Protein AF-A0A1C6BDN5-F1 (afdb_monomer_lite)

Secondary structure (DSSP, 8-state):
-------PPPHHHHHHHHHHHHHHHHHHHHHHHHHHHHHHHHHHHHHHHHHHHHHHHHHHHHHHTT--PPPEEEEEEGGGS-TT----SSSS-HHHHHHHHTT--TT--EEEEEE-TTS-EEEEEEESSTT-S-EEEESSP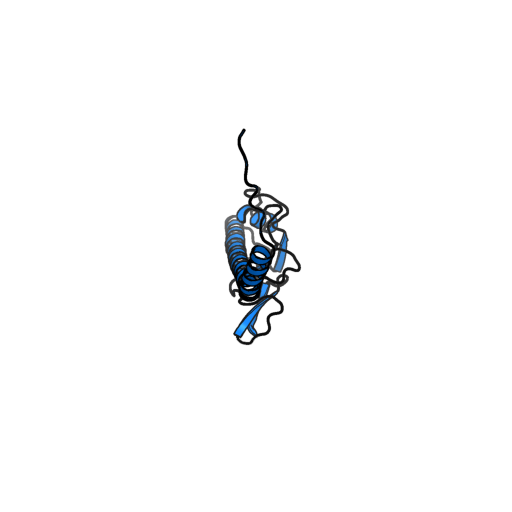PSS-TT---TT-EEEETTTTEEEE-

Structure (mmCIF, N/CA/C/O backbone):
data_AF-A0A1C6BDN5-F1
#
_entry.id   AF-A0A1C6BDN5-F1
#
loop_
_atom_site.group_PDB
_atom_site.id
_atom_site.type_symbol
_atom_site.label_atom_id
_atom_site.label_alt_id
_atom_site.label_comp_id
_atom_site.label_asym_id
_atom_site.label_entity_id
_atom_site.label_seq_id
_atom_site.pdbx_PDB_ins_code
_atom_site.Cartn_x
_atom_site.Cartn_y
_atom_site.Cartn_z
_atom_site.occupancy
_atom_site.B_iso_or_equiv
_atom_site.auth_seq_id
_atom_site.auth_comp_id
_atom_site.auth_asym_id
_atom_site.auth_atom_id
_atom_site.pdbx_PDB_model_num
ATOM 1 N N . MET A 1 1 ? -9.928 36.063 57.829 1.00 50.69 1 MET A N 1
ATOM 2 C CA . MET A 1 1 ? -9.757 34.593 57.762 1.00 50.69 1 MET A CA 1
ATOM 3 C C . MET A 1 1 ? -10.636 34.069 56.629 1.00 50.69 1 MET A C 1
ATOM 5 O O . MET A 1 1 ? -11.847 34.207 56.717 1.00 50.69 1 MET A O 1
ATOM 9 N N . ARG A 1 2 ? -10.062 33.601 55.511 1.00 59.25 2 ARG A N 1
ATOM 10 C CA . ARG A 1 2 ? -10.841 33.083 54.368 1.00 59.25 2 ARG A CA 1
ATOM 11 C C . ARG A 1 2 ? -11.237 31.635 54.664 1.00 59.25 2 ARG A C 1
ATOM 13 O O . ARG A 1 2 ? -10.378 30.764 54.681 1.00 59.25 2 ARG A O 1
ATOM 20 N N . ASN A 1 3 ? -12.519 31.405 54.945 1.00 58.25 3 ASN A N 1
ATOM 21 C CA . ASN A 1 3 ? -13.062 30.075 55.205 1.00 58.25 3 ASN A CA 1
ATOM 22 C C . ASN A 1 3 ? -13.374 29.383 53.868 1.00 58.25 3 ASN A C 1
ATOM 24 O O . ASN A 1 3 ? -14.435 29.590 53.277 1.00 58.25 3 ASN A O 1
ATOM 28 N N . SER A 1 4 ? -12.422 28.609 53.357 1.00 64.31 4 SER A N 1
ATOM 29 C CA . SER A 1 4 ? -12.583 27.821 52.136 1.00 64.31 4 SER A CA 1
ATOM 30 C C . SER A 1 4 ? -13.450 26.600 52.449 1.00 64.31 4 SER A C 1
ATOM 32 O O . SER A 1 4 ? -12.952 25.608 52.974 1.00 64.31 4 SER A O 1
ATOM 34 N N . LYS A 1 5 ? -14.757 26.651 52.153 1.00 65.38 5 LYS A N 1
ATOM 35 C CA . LYS A 1 5 ? -15.605 25.448 52.173 1.00 65.38 5 LYS A CA 1
ATOM 36 C C . LYS A 1 5 ? -15.063 24.472 51.130 1.00 65.38 5 LYS A C 1
ATOM 38 O O . LYS A 1 5 ? -15.296 24.653 49.936 1.00 65.38 5 LYS A O 1
ATOM 43 N N . MET A 1 6 ? -14.328 23.463 51.579 1.00 64.94 6 MET A N 1
ATOM 44 C CA . MET A 1 6 ? -13.909 22.348 50.741 1.00 64.94 6 MET A CA 1
ATOM 45 C C . MET A 1 6 ? -15.172 21.588 50.319 1.00 64.94 6 MET A C 1
ATOM 47 O O . MET A 1 6 ? -15.749 20.841 51.105 1.00 64.94 6 MET A O 1
ATOM 51 N N . LYS A 1 7 ? -15.657 21.841 49.099 1.00 72.69 7 LYS A N 1
ATOM 52 C CA . LYS A 1 7 ? -16.693 21.019 48.469 1.00 72.69 7 LYS A CA 1
ATOM 53 C C . LYS A 1 7 ? -16.035 19.697 48.076 1.00 72.69 7 LYS A C 1
ATOM 55 O O . LYS A 1 7 ? -15.279 19.655 47.111 1.00 72.69 7 LYS A O 1
ATOM 60 N N . GLY A 1 8 ? -16.257 18.655 48.872 1.00 74.31 8 GLY A N 1
ATOM 61 C CA . GLY A 1 8 ? -15.866 17.292 48.520 1.00 74.31 8 GLY A CA 1
ATOM 62 C C . GLY A 1 8 ? -16.770 16.743 47.418 1.00 74.31 8 GLY A C 1
ATOM 63 O O . GLY A 1 8 ? -17.969 17.015 47.418 1.00 74.31 8 GLY A O 1
ATOM 64 N N . PHE A 1 9 ? -16.183 15.993 46.487 1.00 81.25 9 PHE A N 1
ATOM 65 C CA . PHE A 1 9 ? -16.907 15.235 45.466 1.00 81.25 9 PHE A CA 1
ATOM 66 C C . PHE A 1 9 ? -17.688 14.104 46.147 1.00 81.25 9 PHE A C 1
ATOM 68 O O . PHE A 1 9 ? -17.141 13.417 47.014 1.00 81.25 9 PHE A O 1
ATOM 75 N N . THR A 1 10 ? -18.956 13.908 45.800 1.00 89.56 10 THR A N 1
ATOM 76 C CA . THR A 1 10 ? -19.755 12.840 46.408 1.00 89.56 10 THR A CA 1
ATOM 77 C C . THR A 1 10 ? -19.497 11.504 45.710 1.00 89.56 10 THR A C 1
ATOM 79 O O . THR A 1 10 ? -19.269 11.439 44.501 1.00 89.56 10 THR A O 1
ATOM 82 N N . LEU A 1 11 ? -19.563 10.399 46.461 1.00 88.56 11 LEU A N 1
ATOM 83 C CA . LEU A 1 11 ? -19.478 9.058 45.870 1.00 88.56 11 LEU A CA 1
ATOM 84 C C . LEU A 1 11 ? -20.601 8.825 44.851 1.00 88.56 11 LEU A C 1
ATOM 86 O O . LEU A 1 11 ? -20.372 8.165 43.842 1.00 88.56 11 LEU A O 1
ATOM 90 N N . ILE A 1 12 ? -21.786 9.409 45.075 1.00 91.69 12 ILE A N 1
ATOM 91 C CA . ILE A 1 12 ? -22.914 9.287 44.147 1.00 91.69 12 ILE A CA 1
ATOM 92 C C . ILE A 1 12 ? -22.627 9.964 42.797 1.00 91.69 12 ILE A C 1
ATOM 94 O O . ILE A 1 12 ? -22.922 9.394 41.750 1.00 91.69 12 ILE A O 1
ATOM 98 N N . GLU A 1 13 ? -21.992 11.138 42.796 1.00 90.00 13 GLU A N 1
ATOM 99 C CA . GLU A 1 13 ? -21.581 11.805 41.555 1.00 90.00 13 GLU A CA 1
ATOM 100 C C . GLU A 1 13 ? -20.588 10.941 40.776 1.00 90.00 13 GLU A C 1
ATOM 102 O O . GLU A 1 13 ? -20.694 10.823 39.557 1.00 90.00 13 GLU A O 1
ATOM 107 N N . LEU A 1 14 ? -19.670 10.266 41.471 1.00 90.81 14 LEU A N 1
ATOM 108 C CA . LEU A 1 14 ? -18.699 9.393 40.820 1.00 90.81 14 LEU A CA 1
ATOM 109 C C . LEU A 1 14 ? -19.368 8.152 40.208 1.00 90.81 14 LEU A C 1
ATOM 111 O O . LEU A 1 14 ? -19.069 7.821 39.059 1.00 90.81 14 LEU A O 1
ATOM 115 N N . ILE A 1 15 ? -20.310 7.500 40.906 1.00 93.56 15 ILE A N 1
ATOM 116 C CA . ILE A 1 15 ? -20.971 6.302 40.356 1.00 93.56 15 ILE A CA 1
ATOM 117 C C . ILE A 1 15 ? -21.854 6.617 39.140 1.00 93.56 15 ILE A C 1
ATOM 119 O O . ILE A 1 15 ? -21.909 5.827 38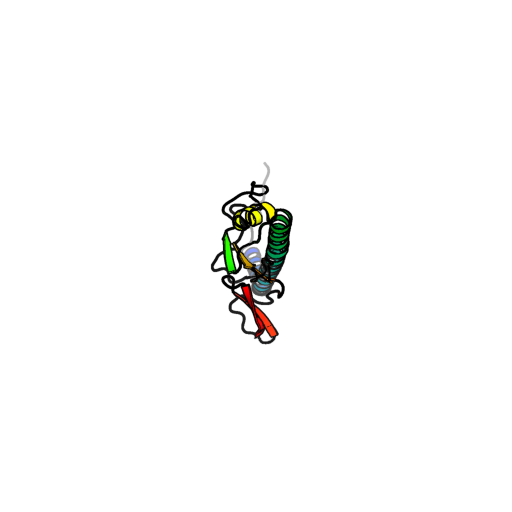.200 1.00 93.56 15 ILE A O 1
ATOM 123 N N . VAL A 1 16 ? -22.523 7.775 39.123 1.00 93.75 16 VAL A N 1
ATOM 124 C CA . VAL A 1 16 ? -23.358 8.178 37.981 1.00 93.75 16 VAL A CA 1
ATOM 125 C C . VAL A 1 16 ? -22.483 8.477 36.764 1.00 93.75 16 VAL A C 1
ATOM 127 O O . VAL A 1 16 ? -22.818 8.077 35.650 1.00 93.75 16 VAL A O 1
ATOM 130 N N . VAL A 1 17 ? -21.323 9.108 36.966 1.00 94.38 17 VAL A N 1
ATOM 131 C CA . VAL A 1 17 ? -20.382 9.411 35.879 1.00 94.38 17 VAL A CA 1
ATOM 132 C C . VAL A 1 17 ? -19.835 8.133 35.243 1.00 94.38 17 VAL A C 1
ATOM 134 O O . VAL A 1 17 ? -19.877 8.006 34.019 1.00 94.38 17 VAL A O 1
ATOM 137 N N . ILE A 1 18 ? -19.380 7.156 36.0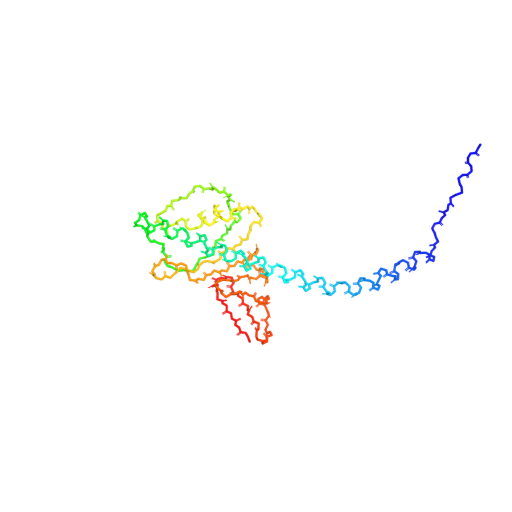36 1.00 94.50 18 ILE A N 1
ATOM 138 C CA . ILE A 1 18 ? -18.884 5.888 35.473 1.00 94.50 18 ILE A CA 1
ATOM 139 C C . ILE A 1 18 ? -20.002 5.087 34.794 1.00 94.50 18 ILE A C 1
ATOM 141 O O . ILE A 1 18 ? -19.737 4.423 33.794 1.00 94.50 18 ILE A O 1
ATOM 145 N N . ALA A 1 19 ? -21.247 5.186 35.276 1.00 94.88 19 ALA A N 1
ATOM 146 C CA . ALA A 1 19 ? -22.392 4.538 34.643 1.00 94.88 19 ALA A CA 1
ATOM 147 C C . ALA A 1 19 ? -22.666 5.124 33.247 1.00 94.88 19 ALA A C 1
ATOM 149 O O . ALA A 1 19 ? -22.820 4.373 32.285 1.00 94.88 19 ALA A O 1
ATOM 150 N N . ILE A 1 20 ? -22.653 6.455 33.108 1.00 95.62 20 ILE A N 1
ATOM 151 C CA . ILE A 1 20 ? -22.841 7.123 31.811 1.00 95.62 20 ILE A CA 1
ATOM 152 C C . ILE A 1 20 ? -21.664 6.826 30.867 1.00 95.62 20 ILE A C 1
ATOM 154 O O . ILE A 1 20 ? -21.889 6.468 29.710 1.00 95.62 20 ILE A O 1
ATOM 158 N N . ILE A 1 21 ? -20.416 6.908 31.349 1.00 94.88 21 ILE A N 1
ATOM 159 C CA . ILE A 1 21 ? -19.223 6.565 30.550 1.00 94.88 21 ILE A CA 1
ATOM 160 C C . ILE A 1 21 ? -19.284 5.103 30.087 1.00 94.88 21 ILE A C 1
ATOM 162 O O . ILE A 1 21 ? -18.959 4.823 28.936 1.00 94.88 21 ILE A O 1
ATOM 166 N N . GLY A 1 22 ? -19.748 4.185 30.942 1.00 94.62 22 GLY A N 1
ATOM 167 C CA . GLY A 1 22 ? -19.912 2.771 30.605 1.00 94.62 22 GLY A CA 1
ATOM 168 C C . GLY A 1 22 ? -20.879 2.541 29.442 1.00 94.62 22 GLY A C 1
ATOM 169 O O . GLY A 1 22 ? -20.546 1.818 28.504 1.00 94.62 22 GLY A O 1
ATOM 170 N N . VAL A 1 23 ? -22.041 3.205 29.451 1.00 93.88 23 VAL A N 1
ATOM 171 C CA . VAL A 1 23 ? -23.024 3.113 28.355 1.00 93.88 23 VAL A CA 1
ATOM 172 C C . VAL A 1 23 ? -22.469 3.704 27.056 1.00 93.88 23 VAL A C 1
ATOM 174 O O . VAL A 1 23 ? -22.590 3.085 25.998 1.00 93.88 23 VAL A O 1
ATOM 177 N N . LEU A 1 24 ? -21.818 4.871 27.120 1.00 94.25 24 LEU A N 1
ATOM 178 C CA . LEU A 1 24 ? -21.222 5.504 25.939 1.00 94.25 24 LEU A CA 1
ATOM 179 C C . LEU A 1 24 ? -20.102 4.646 25.336 1.00 94.25 24 LEU A C 1
ATOM 181 O O . LEU A 1 24 ? -20.051 4.465 24.119 1.00 94.25 24 LEU A O 1
ATOM 185 N N . ALA A 1 25 ? -19.233 4.079 26.177 1.00 89.94 25 ALA A N 1
ATOM 186 C CA . ALA A 1 25 ? -18.141 3.218 25.739 1.00 89.94 25 ALA A CA 1
ATOM 187 C C . ALA A 1 25 ? -18.652 1.936 25.063 1.00 89.94 25 ALA A C 1
ATOM 189 O O . ALA A 1 25 ? -18.105 1.533 24.036 1.00 89.94 25 ALA A O 1
ATOM 190 N N . ALA A 1 26 ? -19.725 1.331 25.585 1.00 91.12 26 ALA A N 1
ATOM 191 C CA . ALA A 1 26 ? -20.303 0.108 25.029 1.00 91.12 26 ALA A CA 1
ATOM 192 C C . ALA A 1 26 ? -20.771 0.274 23.570 1.00 91.12 26 ALA A C 1
ATOM 194 O O . ALA A 1 26 ? -20.603 -0.640 22.766 1.00 91.12 26 ALA A O 1
ATOM 195 N N . ILE A 1 27 ? -21.313 1.442 23.214 1.00 88.88 27 ILE A N 1
ATOM 196 C CA . ILE A 1 27 ? -21.784 1.734 21.850 1.00 88.88 27 ILE A CA 1
ATOM 197 C C . ILE A 1 27 ? -20.624 2.190 20.949 1.00 88.88 27 ILE A C 1
ATOM 199 O O . ILE A 1 27 ? -20.553 1.807 19.781 1.00 88.88 27 ILE A O 1
ATOM 203 N N . LEU A 1 28 ? -19.695 2.994 21.477 1.00 85.44 28 LEU A N 1
ATOM 204 C CA . LEU A 1 28 ? -18.604 3.584 20.692 1.00 85.44 28 LEU A CA 1
ATOM 205 C C . LEU A 1 28 ? -17.532 2.575 20.267 1.00 85.44 28 LEU A C 1
ATOM 207 O O . LEU A 1 28 ? -17.047 2.645 19.136 1.00 85.44 28 LEU A O 1
ATOM 211 N N . VAL A 1 29 ? -17.141 1.651 21.150 1.00 84.56 29 VAL A N 1
ATOM 212 C CA . VAL A 1 29 ? -15.987 0.766 20.915 1.00 84.56 29 VAL A CA 1
ATOM 213 C C . VAL A 1 29 ? -16.156 -0.112 19.662 1.00 84.56 29 VAL A C 1
ATOM 215 O O . VAL A 1 29 ? -15.254 -0.090 18.819 1.00 84.56 29 VAL A O 1
ATOM 218 N N . PRO A 1 30 ? -17.282 -0.827 19.453 1.00 83.00 30 PRO A N 1
ATOM 219 C CA . PRO A 1 30 ? -17.452 -1.666 18.264 1.00 83.00 30 PRO A CA 1
ATOM 220 C C . PRO A 1 30 ? -17.441 -0.860 16.958 1.00 83.00 30 PRO A C 1
ATOM 222 O O . PRO A 1 30 ? -16.792 -1.251 15.987 1.00 83.00 30 PRO A O 1
ATOM 225 N N . SER A 1 31 ? -18.104 0.303 16.943 1.00 81.06 31 SER A N 1
ATOM 226 C CA . SER A 1 31 ? -18.174 1.166 15.758 1.00 81.06 31 SER A CA 1
ATOM 227 C C . SER A 1 31 ? -16.808 1.737 15.369 1.00 81.06 31 SER A C 1
ATOM 229 O O . SER A 1 31 ? -16.510 1.877 14.181 1.00 81.06 31 SER A O 1
ATOM 231 N N . MET A 1 32 ? -15.967 2.072 16.352 1.00 81.94 32 MET A N 1
ATOM 232 C CA . MET A 1 32 ? -14.655 2.666 16.096 1.00 81.94 32 MET A CA 1
ATOM 233 C C . MET A 1 32 ? -13.683 1.663 15.458 1.00 81.94 32 MET A C 1
ATOM 235 O O . MET A 1 32 ? -12.921 2.035 14.565 1.00 81.94 32 MET A O 1
ATOM 239 N N . ILE A 1 33 ? -13.738 0.386 15.856 1.00 82.69 33 ILE A N 1
ATOM 240 C CA . ILE A 1 33 ? -12.866 -0.673 15.319 1.00 82.69 33 ILE A CA 1
ATOM 241 C C . ILE A 1 33 ? -13.089 -0.860 13.811 1.00 82.69 33 ILE A C 1
ATOM 243 O O . ILE A 1 33 ? -12.117 -0.915 13.053 1.00 82.69 33 ILE A O 1
ATOM 247 N N . GLY A 1 34 ? -14.351 -0.897 13.368 1.00 84.00 34 GLY A N 1
ATOM 248 C CA . GLY A 1 34 ? -14.691 -1.006 11.946 1.00 84.00 34 GLY A CA 1
ATOM 249 C C . GLY A 1 34 ? -14.220 0.206 11.139 1.00 84.00 34 GLY A C 1
ATOM 250 O O . GLY A 1 34 ? -13.565 0.054 10.108 1.00 84.00 34 GLY A O 1
ATOM 251 N N . TYR A 1 35 ? -14.466 1.420 11.644 1.00 87.06 35 TYR A N 1
ATOM 252 C CA . TYR A 1 35 ? -14.066 2.655 10.962 1.00 87.06 35 TYR A CA 1
ATOM 253 C C . TYR A 1 35 ? -12.544 2.784 10.806 1.00 87.06 35 TYR A C 1
ATOM 255 O O . TYR A 1 35 ? -12.046 3.138 9.736 1.00 87.06 35 TYR A O 1
ATOM 263 N N . VAL A 1 36 ? -11.783 2.451 11.855 1.00 90.44 36 VAL A N 1
ATOM 264 C CA . VAL A 1 36 ? -10.313 2.456 11.802 1.00 90.44 36 VAL A CA 1
ATOM 265 C C . VAL A 1 36 ? -9.802 1.432 10.788 1.00 90.44 36 VAL A C 1
ATOM 267 O O . VAL A 1 36 ? -8.840 1.719 10.076 1.00 90.44 36 VAL A O 1
ATOM 270 N N . GLY A 1 37 ? -10.439 0.262 10.689 1.00 91.56 37 GLY A N 1
ATOM 271 C CA . GLY A 1 37 ? -10.089 -0.743 9.687 1.00 91.56 37 GLY A CA 1
ATOM 272 C C . GLY A 1 37 ? -10.295 -0.255 8.256 1.00 91.56 37 GLY A C 1
ATOM 273 O O . GLY A 1 37 ? -9.353 -0.277 7.464 1.00 91.56 37 GLY A O 1
ATOM 274 N N . GLN A 1 38 ? -11.474 0.295 7.956 1.00 91.38 38 GLN A N 1
ATOM 275 C CA . GLN A 1 38 ? -11.766 0.842 6.627 1.00 91.38 38 GLN A CA 1
ATOM 276 C C . GLN A 1 38 ? -10.858 2.025 6.269 1.00 91.38 38 GLN A C 1
ATOM 278 O O . GLN A 1 38 ? -10.410 2.140 5.130 1.00 91.38 38 GLN A O 1
ATOM 283 N N . SER A 1 39 ? -10.522 2.879 7.240 1.00 94.06 39 SER A N 1
ATOM 284 C CA . SER A 1 39 ? -9.577 3.984 7.039 1.00 94.06 39 SER A CA 1
ATOM 285 C C . SER A 1 39 ? -8.169 3.488 6.681 1.00 94.06 39 SER A C 1
ATOM 287 O O . SER A 1 39 ? -7.543 3.988 5.739 1.00 94.06 39 SER A O 1
ATOM 289 N N . LYS A 1 40 ? -7.685 2.444 7.371 1.00 95.12 40 LYS A N 1
ATOM 290 C CA . LYS A 1 40 ? -6.402 1.799 7.051 1.00 95.12 40 LYS A CA 1
ATOM 291 C C . LYS A 1 40 ? -6.415 1.181 5.657 1.00 95.12 40 LYS A C 1
ATOM 293 O O . LYS A 1 40 ? -5.463 1.385 4.910 1.00 95.12 40 LYS A O 1
ATOM 298 N N . LEU A 1 41 ? -7.496 0.496 5.287 1.00 95.62 41 LEU A N 1
ATOM 299 C CA . LEU A 1 41 ? -7.630 -0.124 3.971 1.00 95.62 41 LEU A CA 1
ATOM 300 C C . LEU A 1 41 ? -7.694 0.917 2.843 1.00 95.62 41 LEU A C 1
ATOM 302 O O . LEU A 1 41 ? -7.003 0.789 1.837 1.00 95.62 41 LEU A O 1
ATOM 306 N N . SER A 1 42 ? -8.449 1.999 3.040 1.00 96.12 42 SER A N 1
ATOM 307 C CA . SER A 1 42 ? -8.515 3.130 2.104 1.00 96.12 42 SER A CA 1
ATOM 308 C C . SER A 1 42 ? -7.146 3.789 1.894 1.00 96.12 42 SER A C 1
ATOM 310 O O . SER A 1 42 ? -6.726 4.043 0.759 1.00 96.12 42 SER A O 1
ATOM 312 N N . THR A 1 43 ? -6.398 3.988 2.984 1.00 95.94 43 THR A N 1
ATOM 313 C CA . THR A 1 43 ? -5.015 4.486 2.931 1.00 95.94 43 THR A CA 1
ATOM 314 C C . THR A 1 43 ? -4.114 3.515 2.168 1.00 95.94 43 THR A C 1
ATOM 316 O O . THR A 1 43 ? -3.337 3.933 1.311 1.00 95.94 43 THR A O 1
ATOM 319 N N . ALA A 1 44 ? -4.242 2.213 2.433 1.00 96.75 44 ALA A N 1
ATOM 320 C CA . ALA A 1 44 ? -3.455 1.189 1.766 1.00 96.75 44 ALA A CA 1
ATOM 321 C C . ALA A 1 44 ? -3.736 1.132 0.256 1.00 96.75 44 ALA A C 1
ATOM 323 O O . ALA A 1 44 ? -2.797 1.099 -0.534 1.00 96.75 44 ALA A O 1
ATOM 324 N N . ASN A 1 45 ? -5.004 1.198 -0.161 1.00 97.38 45 ASN A N 1
ATOM 325 C CA . ASN A 1 45 ? -5.394 1.249 -1.575 1.00 97.38 45 ASN A CA 1
ATOM 326 C C . ASN A 1 45 ? -4.853 2.506 -2.269 1.00 97.38 45 ASN A C 1
ATOM 328 O O . ASN A 1 45 ? -4.342 2.438 -3.388 1.00 97.38 45 ASN A O 1
ATOM 332 N N . SER A 1 46 ? -4.910 3.654 -1.589 1.00 97.25 46 SER A N 1
ATOM 333 C CA . SER A 1 46 ? -4.350 4.907 -2.105 1.00 97.25 46 SER A CA 1
ATOM 334 C C . SER A 1 46 ? -2.837 4.793 -2.314 1.00 97.25 46 SER A C 1
ATOM 336 O O . SER A 1 46 ? -2.327 5.164 -3.370 1.00 97.25 46 SER A O 1
ATOM 338 N N . ASN A 1 47 ? -2.122 4.201 -1.354 1.00 96.50 47 ASN A N 1
ATOM 339 C CA . ASN A 1 47 ? -0.685 3.961 -1.465 1.00 96.50 47 ASN A CA 1
ATOM 340 C C . ASN A 1 47 ? -0.333 2.925 -2.541 1.00 96.50 47 ASN A C 1
ATOM 342 O O . ASN A 1 47 ? 0.663 3.104 -3.239 1.00 96.50 47 ASN A O 1
ATOM 346 N N . ALA A 1 48 ? -1.145 1.880 -2.726 1.00 97.06 48 ALA A N 1
ATOM 347 C CA . ALA A 1 48 ? -0.965 0.917 -3.812 1.00 97.06 48 ALA A CA 1
ATOM 348 C C . ALA A 1 48 ? -1.088 1.605 -5.182 1.00 97.06 48 ALA A C 1
ATOM 350 O O . ALA A 1 48 ? -0.226 1.424 -6.045 1.00 97.06 48 ALA A O 1
ATOM 351 N N . LYS A 1 49 ? -2.087 2.479 -5.357 1.00 97.19 49 LYS A N 1
ATOM 352 C CA . LYS A 1 49 ? -2.229 3.303 -6.566 1.00 97.19 49 LYS A CA 1
ATOM 353 C C . LYS A 1 49 ? -1.033 4.235 -6.778 1.00 97.19 49 LYS A C 1
ATOM 355 O O . LYS A 1 49 ? -0.547 4.349 -7.899 1.00 97.19 49 LYS A O 1
ATOM 360 N N . LEU A 1 50 ? -0.529 4.875 -5.721 1.00 96.12 50 LEU A N 1
ATOM 361 C CA . LEU A 1 50 ? 0.683 5.699 -5.808 1.00 96.12 50 LEU A CA 1
ATOM 362 C C . LEU A 1 50 ? 1.908 4.874 -6.225 1.00 96.12 50 LEU A C 1
ATOM 364 O O . LEU A 1 50 ? 2.662 5.311 -7.091 1.00 96.12 50 LEU A O 1
ATOM 368 N N . ALA A 1 51 ? 2.076 3.667 -5.678 1.00 96.56 51 ALA A N 1
ATOM 369 C CA . ALA A 1 51 ? 3.143 2.753 -6.085 1.00 96.56 51 ALA A CA 1
ATOM 370 C C . ALA A 1 51 ? 3.032 2.371 -7.570 1.00 96.56 51 ALA A C 1
ATOM 372 O O . ALA A 1 51 ? 4.044 2.313 -8.269 1.00 96.56 51 ALA A O 1
ATOM 373 N N . PHE A 1 52 ? 1.813 2.172 -8.082 1.00 97.00 52 PHE A N 1
ATOM 374 C CA . PHE A 1 52 ? 1.585 1.907 -9.503 1.00 97.00 52 PHE A CA 1
ATOM 375 C C . PHE A 1 52 ? 1.991 3.104 -10.370 1.00 97.00 52 PHE A C 1
ATOM 377 O O . PHE A 1 52 ? 2.794 2.963 -11.286 1.00 97.00 52 PHE A O 1
ATOM 384 N N . THR A 1 53 ? 1.499 4.303 -10.057 1.00 97.06 53 THR A N 1
ATOM 385 C CA . THR A 1 53 ? 1.821 5.515 -10.829 1.00 97.06 53 THR A CA 1
ATOM 386 C C . THR A 1 53 ? 3.321 5.822 -10.818 1.00 97.06 53 THR A C 1
ATOM 388 O O . THR A 1 53 ? 3.896 6.181 -11.848 1.00 97.06 53 THR A O 1
ATOM 391 N N . ASN A 1 54 ? 3.981 5.655 -9.671 1.00 95.75 54 ASN A N 1
ATOM 392 C CA . ASN A 1 54 ? 5.408 5.940 -9.533 1.00 95.75 54 ASN A CA 1
ATOM 393 C C . ASN A 1 54 ? 6.283 4.870 -10.199 1.00 95.75 54 ASN A C 1
ATOM 395 O O . ASN A 1 54 ? 7.272 5.218 -10.843 1.00 95.75 54 ASN A O 1
ATOM 399 N N . SER A 1 55 ? 5.904 3.589 -10.120 1.00 95.50 55 SER A N 1
ATOM 400 C CA . SER A 1 55 ? 6.585 2.534 -10.884 1.00 95.50 55 SER A CA 1
ATOM 401 C C . SER A 1 55 ? 6.408 2.730 -12.388 1.00 95.50 55 SER A C 1
ATOM 403 O O . SER A 1 55 ? 7.388 2.621 -13.118 1.00 95.50 55 SER A O 1
ATOM 405 N N . ALA A 1 56 ? 5.218 3.125 -12.853 1.00 95.38 56 ALA A N 1
ATOM 406 C CA . ALA A 1 56 ? 4.981 3.456 -14.259 1.00 95.38 56 ALA A CA 1
ATOM 407 C C . ALA A 1 56 ? 5.862 4.628 -14.706 1.00 95.38 56 ALA A C 1
ATOM 409 O O . ALA A 1 56 ? 6.539 4.541 -15.725 1.00 95.38 56 ALA A O 1
ATOM 410 N N . THR A 1 57 ? 5.940 5.682 -13.889 1.00 95.12 57 THR A N 1
ATOM 411 C CA . THR A 1 57 ? 6.815 6.835 -14.141 1.00 95.12 57 THR A CA 1
ATOM 412 C C . THR A 1 57 ? 8.280 6.411 -14.258 1.00 95.12 57 THR A C 1
ATOM 414 O O . THR A 1 57 ? 8.991 6.896 -15.138 1.00 95.12 57 THR A O 1
ATOM 417 N N . TYR A 1 58 ? 8.753 5.502 -13.401 1.00 94.94 58 TYR A N 1
ATOM 418 C CA . TYR A 1 58 ? 10.109 4.963 -13.502 1.00 94.94 58 TYR A CA 1
ATOM 419 C C . TYR A 1 58 ? 10.314 4.149 -14.784 1.00 94.94 58 TYR A C 1
ATOM 421 O O . TYR A 1 58 ? 11.297 4.376 -15.487 1.00 94.94 58 TYR A O 1
ATOM 429 N N . CYS A 1 59 ? 9.378 3.258 -15.122 1.00 94.06 59 CYS A N 1
ATOM 430 C CA . CYS A 1 59 ? 9.455 2.432 -16.328 1.00 94.06 59 CYS A CA 1
ATOM 431 C C . CYS A 1 59 ? 9.517 3.300 -17.592 1.00 94.06 59 CYS A C 1
ATOM 433 O O . CYS A 1 59 ? 10.427 3.132 -18.396 1.00 94.06 59 CYS A O 1
ATOM 435 N N . THR A 1 60 ? 8.645 4.307 -17.708 1.00 95.06 60 THR A N 1
ATOM 436 C CA . THR A 1 60 ? 8.663 5.269 -18.821 1.00 95.06 60 THR A CA 1
ATOM 437 C C . THR A 1 60 ? 9.975 6.050 -18.884 1.00 95.06 60 THR A C 1
ATOM 439 O O . THR A 1 60 ? 10.531 6.261 -19.957 1.00 95.06 60 THR A O 1
ATOM 442 N N . ASN A 1 61 ? 10.511 6.472 -17.738 1.00 94.00 61 ASN A N 1
ATOM 443 C CA . ASN A 1 61 ? 11.802 7.158 -17.684 1.00 94.00 61 ASN A CA 1
ATOM 444 C C . ASN A 1 61 ? 12.971 6.270 -18.135 1.00 94.00 61 ASN A C 1
ATOM 446 O O . ASN A 1 61 ? 13.911 6.785 -18.739 1.00 94.00 61 ASN A O 1
ATOM 450 N N . CYS A 1 62 ? 12.926 4.973 -17.828 1.00 93.56 62 CYS A N 1
ATOM 451 C CA . CYS A 1 62 ? 13.908 4.004 -18.311 1.00 93.56 62 CYS A CA 1
ATOM 452 C C . CYS A 1 62 ? 13.771 3.808 -19.820 1.00 93.56 62 CYS A C 1
ATOM 454 O O . CYS A 1 62 ? 14.772 3.878 -20.526 1.00 93.56 62 CYS A O 1
ATOM 456 N N . GLU A 1 63 ? 12.542 3.668 -20.319 1.00 93.50 63 GLU A N 1
ATOM 457 C CA . GLU A 1 63 ? 12.260 3.482 -21.744 1.00 93.50 63 GLU A CA 1
ATOM 458 C C . GLU A 1 63 ? 12.780 4.658 -22.580 1.00 93.50 63 GLU A C 1
ATOM 460 O O . GLU A 1 63 ? 13.492 4.460 -23.562 1.00 93.50 63 GLU A O 1
ATOM 465 N N . VAL A 1 64 ? 12.532 5.894 -22.131 1.00 95.19 64 VAL A N 1
ATOM 466 C CA . VAL A 1 64 ? 13.077 7.111 -22.760 1.00 95.19 64 VAL A CA 1
ATOM 467 C C . VAL A 1 64 ? 14.611 7.128 -22.745 1.00 95.19 64 VAL A C 1
ATOM 469 O O . VAL A 1 64 ? 15.231 7.653 -23.667 1.00 95.19 64 VAL A O 1
ATOM 472 N N . ALA A 1 65 ? 15.236 6.552 -21.716 1.00 93.38 65 ALA A N 1
ATOM 473 C CA . ALA A 1 65 ? 16.687 6.419 -21.614 1.00 93.38 65 ALA A CA 1
ATOM 474 C C . ALA A 1 65 ? 17.254 5.213 -22.396 1.00 93.38 65 ALA A C 1
ATOM 476 O O . ALA A 1 65 ? 18.469 5.021 -22.398 1.00 93.38 65 ALA A O 1
ATOM 477 N N . GLY A 1 66 ? 16.408 4.424 -23.069 1.00 93.75 66 GLY A N 1
ATOM 478 C CA . GLY A 1 66 ? 16.804 3.243 -23.842 1.00 93.75 66 GLY A CA 1
ATOM 479 C C . GLY A 1 66 ? 16.933 1.953 -23.025 1.00 93.75 66 GLY A C 1
ATOM 480 O O . GLY A 1 66 ? 17.524 0.989 -23.506 1.00 93.75 66 GLY A O 1
ATOM 481 N N . TYR A 1 67 ? 16.392 1.921 -21.806 1.00 93.81 67 TYR A N 1
ATOM 482 C CA . TYR A 1 67 ? 16.425 0.772 -20.901 1.00 93.81 67 TYR A CA 1
ATOM 483 C C . TYR A 1 67 ? 15.025 0.210 -20.651 1.00 93.81 67 TYR A C 1
ATOM 485 O O . TYR A 1 67 ? 14.025 0.919 -20.706 1.00 93.81 67 TYR A O 1
ATOM 493 N N . THR A 1 68 ? 14.951 -1.070 -20.296 1.00 90.69 68 THR A N 1
ATOM 494 C CA . THR A 1 68 ? 13.703 -1.739 -19.904 1.00 90.69 68 THR A CA 1
ATOM 495 C C . THR A 1 68 ? 13.801 -2.230 -18.468 1.00 90.69 68 THR A C 1
ATOM 497 O O . THR A 1 68 ? 14.839 -2.752 -18.063 1.00 90.69 68 THR A O 1
ATOM 500 N N . VAL A 1 69 ? 12.717 -2.116 -17.705 1.00 92.94 69 VAL A N 1
ATOM 501 C CA . VAL A 1 69 ? 12.647 -2.677 -16.350 1.00 92.94 69 VAL A CA 1
ATOM 502 C C . VAL A 1 69 ? 12.413 -4.185 -16.436 1.00 92.94 69 VAL A C 1
ATOM 504 O O . VAL A 1 69 ? 11.590 -4.644 -17.228 1.00 92.94 69 VAL A O 1
ATOM 507 N N . ALA A 1 70 ? 13.135 -4.960 -15.626 1.00 91.62 70 ALA A N 1
ATOM 508 C CA . ALA A 1 70 ? 12.987 -6.411 -15.596 1.00 91.62 70 ALA A CA 1
ATOM 509 C C . ALA A 1 70 ? 11.573 -6.826 -15.153 1.00 91.62 70 ALA A C 1
ATOM 511 O O . ALA A 1 70 ? 11.031 -6.309 -14.175 1.00 91.62 70 ALA A O 1
ATOM 512 N N . SER A 1 71 ? 10.996 -7.799 -15.860 1.00 94.00 71 SER A N 1
ATOM 513 C CA . SER A 1 71 ? 9.709 -8.393 -15.503 1.00 94.00 71 SER A CA 1
ATOM 514 C C . SER A 1 71 ? 9.799 -9.190 -14.206 1.00 94.00 71 SER A C 1
ATOM 516 O O . SER A 1 71 ? 10.814 -9.839 -13.945 1.00 94.00 71 SER A O 1
ATOM 518 N N . GLY A 1 72 ? 8.708 -9.239 -13.451 1.00 94.44 72 GLY A N 1
ATOM 519 C CA . GLY A 1 72 ? 8.614 -10.057 -12.249 1.00 94.44 72 GLY A CA 1
ATOM 520 C C . GLY A 1 72 ? 7.830 -9.383 -11.137 1.00 94.44 72 GLY A C 1
ATOM 521 O O . GLY A 1 72 ? 7.290 -8.288 -11.290 1.00 94.44 72 GLY A O 1
ATOM 522 N N . THR A 1 73 ? 7.773 -10.063 -10.000 1.00 96.00 73 THR A N 1
ATOM 523 C CA . THR A 1 73 ? 7.110 -9.573 -8.794 1.00 96.00 73 THR A CA 1
ATOM 524 C C . THR A 1 73 ? 8.149 -9.325 -7.720 1.00 96.00 73 THR A C 1
ATOM 526 O O . THR A 1 73 ? 8.853 -10.246 -7.312 1.00 96.00 73 THR A O 1
ATOM 529 N N . SER A 1 74 ? 8.209 -8.088 -7.238 1.00 94.94 74 SER A N 1
ATOM 530 C CA . SER A 1 74 ? 9.176 -7.674 -6.224 1.00 94.94 74 SER A CA 1
ATOM 531 C C . SER A 1 74 ? 8.491 -6.862 -5.140 1.00 94.94 74 SER A C 1
ATOM 533 O O . SER A 1 74 ? 7.646 -6.015 -5.426 1.00 94.94 74 SER A O 1
ATOM 535 N N . THR A 1 75 ? 8.865 -7.121 -3.887 1.00 94.69 75 THR A N 1
ATOM 536 C CA . THR A 1 75 ? 8.403 -6.352 -2.726 1.00 94.69 75 TH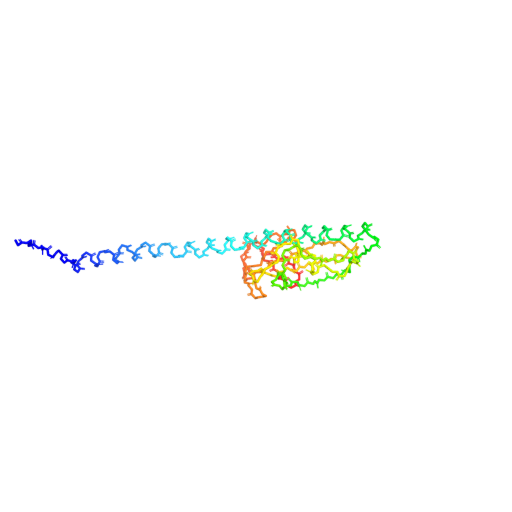R A CA 1
ATOM 537 C C . THR A 1 75 ? 9.515 -5.425 -2.264 1.00 94.69 75 THR A C 1
ATOM 539 O O . THR A 1 75 ? 10.621 -5.870 -1.969 1.00 94.69 75 THR A O 1
ATOM 542 N N . TYR A 1 76 ? 9.207 -4.137 -2.193 1.00 93.00 76 TYR A N 1
ATOM 543 C CA . TYR A 1 76 ? 10.142 -3.072 -1.877 1.00 93.00 76 TYR A CA 1
ATOM 544 C C . TYR A 1 76 ? 9.827 -2.468 -0.513 1.00 93.00 76 TYR A C 1
ATOM 546 O O . TYR A 1 76 ? 8.694 -2.066 -0.231 1.00 93.00 76 TYR A O 1
ATOM 554 N N . ASN A 1 77 ? 10.854 -2.377 0.330 1.00 92.31 77 ASN A N 1
ATOM 555 C CA . ASN A 1 77 ? 10.759 -1.725 1.626 1.00 92.31 77 ASN A CA 1
ATOM 556 C C . ASN A 1 77 ? 10.942 -0.208 1.474 1.00 92.31 77 ASN A C 1
ATOM 558 O O . ASN A 1 77 ? 12.064 0.278 1.313 1.00 92.31 77 ASN A O 1
ATOM 562 N N . LEU A 1 78 ? 9.844 0.541 1.590 1.00 91.94 78 LEU A N 1
ATOM 563 C CA . LEU A 1 78 ? 9.847 1.999 1.452 1.00 91.94 78 LEU A CA 1
ATOM 564 C C . LEU A 1 78 ? 10.411 2.705 2.695 1.00 91.94 78 LEU A C 1
ATOM 566 O O . LEU A 1 78 ? 10.580 3.923 2.675 1.00 91.94 78 LEU A O 1
ATOM 570 N N . ALA A 1 79 ? 10.688 1.969 3.778 1.00 88.19 79 ALA A N 1
ATOM 571 C CA . ALA A 1 79 ? 11.203 2.529 5.024 1.00 88.19 79 ALA A CA 1
ATOM 572 C C . ALA A 1 79 ? 12.725 2.722 5.057 1.00 88.19 79 ALA A C 1
ATOM 574 O O . ALA A 1 79 ? 13.255 3.308 5.999 1.00 88.19 79 ALA A O 1
ATOM 575 N N . SER A 1 80 ? 13.429 2.220 4.042 1.00 77.25 80 SER A N 1
ATOM 576 C CA . SER A 1 80 ? 14.892 2.131 4.012 1.00 77.25 80 SER A CA 1
ATOM 577 C C . SER A 1 80 ? 15.612 3.361 3.439 1.00 77.25 80 SER A C 1
ATOM 579 O O . SER A 1 80 ? 16.840 3.390 3.432 1.00 77.25 80 SER A O 1
ATOM 581 N N . GLY A 1 81 ? 14.893 4.397 2.997 1.00 76.06 81 GLY A N 1
ATOM 582 C CA . GLY A 1 81 ? 15.510 5.618 2.471 1.00 76.06 81 GLY A CA 1
ATOM 583 C C . GLY A 1 81 ? 14.647 6.862 2.641 1.00 76.06 81 GLY A C 1
ATOM 584 O O . GLY A 1 81 ? 13.689 6.854 3.410 1.00 76.06 81 GLY A O 1
ATOM 585 N N . SER A 1 82 ? 15.021 7.929 1.935 1.00 81.62 82 SER A N 1
ATOM 586 C CA . SER A 1 82 ? 14.423 9.264 2.058 1.00 81.62 82 SER A CA 1
ATOM 587 C C . SER A 1 82 ? 13.690 9.690 0.782 1.00 81.62 82 SER A C 1
ATOM 589 O O . SER A 1 82 ? 13.927 9.161 -0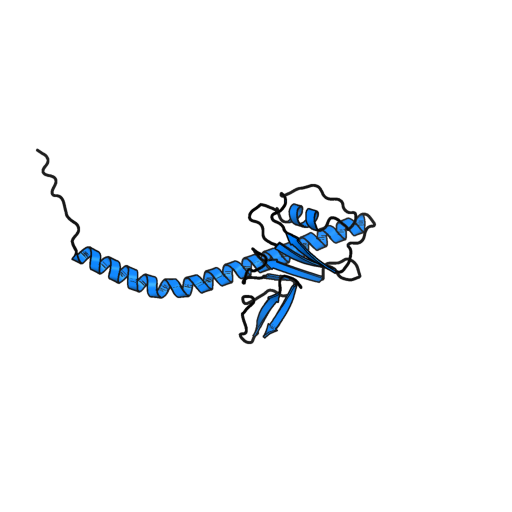.305 1.00 81.62 82 SER A O 1
ATOM 591 N N . ALA A 1 83 ? 12.831 10.701 0.898 1.00 85.12 83 ALA A N 1
ATOM 592 C CA . ALA A 1 83 ? 12.290 11.410 -0.257 1.00 85.12 83 ALA A CA 1
ATOM 593 C C . ALA A 1 83 ? 13.410 12.063 -1.088 1.00 85.12 83 ALA A C 1
ATOM 595 O O . ALA A 1 83 ? 14.357 12.613 -0.525 1.00 85.12 83 ALA A O 1
ATOM 596 N N . GLY A 1 84 ? 13.284 12.043 -2.418 1.00 84.19 84 GLY A N 1
ATOM 597 C CA . GLY A 1 84 ? 14.191 12.777 -3.311 1.00 84.19 84 GLY A CA 1
ATOM 598 C C . GLY A 1 84 ? 15.608 12.206 -3.426 1.00 84.19 84 GLY A C 1
ATOM 599 O O . GLY A 1 84 ? 16.503 12.894 -3.911 1.00 84.19 84 GLY A O 1
ATOM 600 N N . GLN A 1 85 ? 15.832 10.961 -2.998 1.00 87.19 85 GLN A N 1
ATOM 601 C CA . GLN A 1 85 ? 17.109 10.276 -3.207 1.00 87.19 85 GLN A CA 1
ATOM 602 C C . GLN A 1 85 ? 17.382 10.105 -4.710 1.00 87.19 85 GLN A C 1
ATOM 604 O O . GLN A 1 85 ? 16.452 9.923 -5.502 1.00 87.19 85 GLN A O 1
ATOM 609 N N . ASN A 1 86 ? 18.659 10.144 -5.090 1.00 89.94 86 ASN A N 1
ATOM 610 C CA . ASN A 1 86 ? 19.089 9.922 -6.469 1.00 89.94 86 ASN A CA 1
ATOM 611 C C . ASN A 1 86 ? 18.946 8.441 -6.848 1.00 89.94 86 ASN A C 1
ATOM 613 O O . ASN A 1 86 ? 19.253 7.564 -6.043 1.00 89.94 86 ASN A O 1
ATOM 617 N N . TYR A 1 87 ? 18.526 8.172 -8.083 1.00 92.81 87 TYR A N 1
ATOM 618 C CA . TYR A 1 87 ? 18.428 6.828 -8.655 1.00 92.81 87 TYR A CA 1
ATOM 619 C C . TYR A 1 87 ? 18.727 6.871 -10.158 1.00 92.81 87 TYR A C 1
ATOM 621 O O . TYR A 1 87 ? 18.455 7.873 -10.827 1.00 92.81 87 TYR A O 1
ATOM 629 N N . SER A 1 88 ? 19.271 5.780 -10.694 1.00 94.00 88 SER A N 1
ATOM 630 C CA . SER A 1 88 ? 19.563 5.642 -12.124 1.00 94.00 88 SER A CA 1
ATOM 631 C C . SER A 1 88 ? 18.347 5.133 -12.903 1.00 94.00 88 SER A C 1
ATOM 633 O O . SER A 1 88 ? 17.537 4.352 -12.402 1.00 94.00 88 SER A O 1
ATOM 635 N N . LYS A 1 89 ? 18.217 5.558 -14.162 1.00 93.00 89 LYS A N 1
ATOM 636 C CA . LYS A 1 89 ? 17.136 5.152 -15.083 1.00 93.00 89 LYS A CA 1
ATOM 637 C C . LYS A 1 89 ? 17.574 4.004 -16.002 1.00 93.00 89 LYS A C 1
ATOM 639 O O . LYS A 1 89 ? 17.251 3.997 -17.181 1.00 93.00 89 LYS A O 1
ATOM 644 N N . ASP A 1 90 ? 18.358 3.075 -15.463 1.00 93.00 90 ASP A N 1
ATOM 645 C CA . ASP A 1 90 ? 18.941 1.938 -16.192 1.00 93.00 90 ASP A CA 1
ATOM 646 C C . ASP A 1 90 ? 18.084 0.659 -16.122 1.00 93.00 90 ASP A C 1
ATOM 648 O O . ASP A 1 90 ? 18.507 -0.406 -16.563 1.00 93.00 90 ASP A O 1
ATOM 652 N N . GLY A 1 91 ? 16.878 0.751 -15.551 1.00 90.75 91 GLY A N 1
ATOM 653 C CA . GLY A 1 91 ? 15.949 -0.367 -15.389 1.00 90.75 91 GLY A CA 1
ATOM 654 C C . GLY A 1 91 ? 16.164 -1.218 -14.132 1.00 90.75 91 GLY A C 1
ATOM 655 O O . GLY A 1 91 ? 15.346 -2.098 -13.866 1.00 90.75 91 GLY A O 1
ATOM 656 N N . SER A 1 92 ? 17.211 -0.955 -13.340 1.00 92.12 92 SER A N 1
ATOM 657 C CA . SER A 1 92 ? 17.585 -1.782 -12.179 1.00 92.12 92 SER A CA 1
ATOM 658 C C . SER A 1 92 ? 17.360 -1.131 -10.805 1.00 92.12 92 SER A C 1
ATOM 660 O O . SER A 1 92 ? 17.475 -1.807 -9.788 1.00 92.12 92 SER A O 1
ATOM 662 N N . HIS A 1 93 ? 16.951 0.141 -10.761 1.00 93.12 93 HIS A N 1
ATOM 663 C CA . HIS A 1 93 ? 16.817 0.943 -9.531 1.00 93.12 93 HIS A CA 1
ATOM 664 C C . HIS A 1 93 ? 15.356 1.277 -9.182 1.00 93.12 93 HIS A C 1
ATOM 666 O O . HIS A 1 93 ? 15.041 2.364 -8.685 1.00 93.12 93 HIS A O 1
ATOM 672 N N . LEU A 1 94 ? 14.424 0.361 -9.470 1.00 92.50 94 LEU A N 1
ATOM 673 C CA . LEU A 1 94 ? 13.003 0.568 -9.165 1.00 92.50 94 LEU A CA 1
ATOM 674 C C . LEU A 1 94 ? 12.756 0.699 -7.648 1.00 92.50 94 LEU A C 1
ATOM 676 O O . LEU A 1 94 ? 11.880 1.461 -7.238 1.00 92.50 94 LEU A O 1
ATOM 680 N N . SER A 1 95 ? 13.542 0.015 -6.811 1.00 92.06 95 SER A N 1
ATOM 681 C CA . SER A 1 95 ? 13.502 0.135 -5.345 1.00 92.06 95 SER A CA 1
ATOM 682 C C . SER A 1 95 ? 13.746 1.567 -4.874 1.00 92.06 95 SER A C 1
ATOM 684 O O . SER A 1 95 ? 12.934 2.142 -4.151 1.00 92.06 95 SER A O 1
ATOM 686 N N . GLU A 1 96 ? 14.857 2.152 -5.306 1.00 92.94 96 GLU A N 1
ATOM 687 C CA . GLU A 1 96 ? 15.311 3.490 -4.951 1.00 92.94 96 GLU A CA 1
ATOM 688 C C . GLU A 1 96 ? 14.382 4.543 -5.548 1.00 92.94 96 GLU A C 1
ATOM 690 O O . GLU A 1 96 ? 14.044 5.520 -4.878 1.00 92.94 96 GLU A O 1
ATOM 695 N N . ALA A 1 97 ? 13.914 4.320 -6.779 1.00 93.06 97 ALA A N 1
ATOM 696 C CA . ALA A 1 97 ? 12.936 5.182 -7.424 1.00 93.06 97 ALA A CA 1
ATOM 697 C C . ALA A 1 97 ? 11.621 5.227 -6.640 1.00 93.06 97 ALA A C 1
ATOM 699 O O . ALA A 1 97 ? 11.102 6.312 -6.386 1.00 93.06 97 ALA A O 1
ATOM 700 N N . LEU A 1 98 ? 11.095 4.081 -6.197 1.00 93.44 98 LEU A N 1
ATOM 701 C CA . LEU A 1 98 ? 9.871 4.038 -5.394 1.00 93.44 98 LEU A CA 1
ATOM 702 C C . LEU A 1 98 ? 10.054 4.707 -4.031 1.00 93.44 98 LEU A C 1
ATOM 704 O O . LEU A 1 98 ? 9.206 5.506 -3.638 1.00 93.44 98 LEU A O 1
ATOM 708 N N . VAL A 1 99 ? 11.166 4.443 -3.339 1.00 93.69 99 VAL A N 1
ATOM 709 C CA . VAL A 1 99 ? 11.515 5.125 -2.081 1.00 93.69 99 VAL A CA 1
ATOM 710 C C . VAL A 1 99 ? 11.582 6.642 -2.295 1.00 93.69 99 VAL A C 1
ATOM 712 O O . VAL A 1 99 ? 10.995 7.399 -1.527 1.00 93.69 99 VAL A O 1
ATOM 715 N N . SER A 1 100 ? 12.227 7.100 -3.366 1.00 93.44 100 SER A N 1
ATOM 716 C CA . SER A 1 100 ? 12.392 8.524 -3.670 1.00 93.44 100 SER A CA 1
ATOM 717 C C . SER A 1 100 ? 11.068 9.211 -4.030 1.00 93.44 100 SER A C 1
ATOM 719 O O . SER A 1 100 ? 10.750 10.266 -3.477 1.00 93.44 100 SER A O 1
ATOM 721 N N . LEU A 1 101 ? 10.269 8.594 -4.908 1.00 92.69 101 LEU A N 1
ATOM 722 C CA . LEU A 1 101 ? 9.029 9.154 -5.462 1.00 92.69 101 LEU A CA 1
ATOM 723 C C . LEU A 1 101 ? 7.835 9.068 -4.501 1.00 92.69 101 LEU A C 1
ATOM 725 O O . LEU A 1 101 ? 6.932 9.897 -4.571 1.00 92.69 101 LEU A O 1
ATOM 729 N N . MET A 1 102 ? 7.800 8.068 -3.617 1.00 92.44 102 MET A N 1
ATOM 730 C CA . MET A 1 102 ? 6.733 7.917 -2.617 1.00 92.44 102 MET A CA 1
ATOM 731 C C . MET A 1 102 ? 7.050 8.608 -1.286 1.00 92.44 102 MET A C 1
ATOM 733 O O . MET A 1 102 ? 6.233 8.554 -0.370 1.00 92.44 102 MET A O 1
ATOM 737 N N . GLY A 1 103 ? 8.219 9.242 -1.159 1.00 89.50 103 GLY A N 1
ATOM 738 C CA . GLY A 1 103 ? 8.626 9.903 0.077 1.00 89.50 103 GLY A CA 1
ATOM 739 C C . GLY A 1 103 ? 8.947 8.915 1.198 1.00 89.50 103 GLY A C 1
ATOM 740 O O . GLY A 1 103 ? 8.385 8.999 2.289 1.00 89.50 103 GLY A O 1
ATOM 741 N N . GLY A 1 104 ? 9.831 7.957 0.917 1.00 86.88 104 GLY A N 1
ATOM 742 C CA . GLY A 1 104 ? 10.334 6.984 1.878 1.00 86.88 104 GLY A CA 1
ATOM 743 C C . GLY A 1 104 ? 10.780 7.633 3.190 1.00 86.88 104 GLY A C 1
ATOM 744 O O . GLY A 1 104 ? 11.323 8.738 3.215 1.00 86.88 104 GLY A O 1
ATOM 745 N N . SER A 1 105 ? 10.478 6.955 4.291 1.00 85.81 105 SER A N 1
ATOM 746 C CA . SER A 1 105 ? 10.750 7.386 5.662 1.00 85.81 105 SER A CA 1
ATOM 747 C C . SER A 1 105 ? 10.696 6.165 6.571 1.00 85.81 105 SER A C 1
ATOM 749 O O . SER A 1 105 ? 9.991 5.217 6.253 1.00 85.81 105 SER A O 1
ATOM 751 N N . ALA A 1 106 ? 11.313 6.196 7.754 1.00 84.88 106 ALA A N 1
ATOM 752 C CA . ALA A 1 106 ? 11.268 5.093 8.727 1.00 84.88 106 ALA A CA 1
ATOM 753 C C . ALA A 1 106 ? 9.842 4.643 9.126 1.00 84.88 106 ALA A C 1
ATOM 755 O O . ALA A 1 106 ? 9.660 3.580 9.713 1.00 84.88 106 ALA A O 1
ATOM 756 N N . THR A 1 107 ? 8.823 5.451 8.817 1.00 87.00 107 THR A N 1
ATOM 757 C CA . THR A 1 107 ? 7.409 5.127 9.042 1.00 87.00 107 THR A CA 1
ATOM 758 C C . THR A 1 107 ? 6.677 4.633 7.790 1.00 87.00 107 THR A C 1
ATOM 760 O O . THR A 1 107 ? 5.490 4.320 7.873 1.00 87.00 107 THR A O 1
ATOM 763 N N . SER A 1 108 ? 7.323 4.561 6.631 1.00 91.25 108 SER A N 1
ATOM 764 C CA . SER A 1 108 ? 6.720 4.083 5.387 1.00 91.25 108 SER A CA 1
ATOM 765 C C . SER A 1 108 ? 6.466 2.574 5.421 1.00 91.25 108 SER A C 1
ATOM 767 O O . SER A 1 108 ? 6.984 1.852 6.269 1.00 91.25 108 SER A O 1
ATOM 769 N N . GLY A 1 109 ? 5.589 2.113 4.529 1.00 92.88 109 GLY A N 1
ATOM 770 C CA . GLY A 1 109 ? 5.218 0.702 4.425 1.00 92.88 109 GLY A CA 1
ATOM 771 C C . GLY A 1 109 ? 6.076 -0.075 3.432 1.00 92.88 109 GLY A C 1
ATOM 772 O O . GLY A 1 109 ? 7.201 0.297 3.109 1.00 92.88 109 GLY A O 1
ATOM 773 N N . GLN A 1 110 ? 5.505 -1.143 2.895 1.00 94.19 110 GLN A N 1
ATOM 774 C CA . GLN A 1 110 ? 6.083 -1.911 1.800 1.00 94.19 110 GLN A CA 1
ATOM 775 C C . GLN A 1 110 ? 5.149 -1.867 0.600 1.00 94.19 110 GLN A C 1
ATOM 777 O O . GLN A 1 110 ? 3.929 -1.911 0.767 1.00 94.19 110 GLN A O 1
ATOM 782 N N . ALA A 1 111 ? 5.727 -1.789 -0.594 1.00 96.12 111 ALA A N 1
ATOM 783 C CA . ALA A 1 111 ? 4.995 -1.875 -1.848 1.00 96.12 111 ALA A CA 1
ATOM 784 C C . ALA A 1 111 ? 5.478 -3.077 -2.648 1.00 96.12 111 ALA A C 1
ATOM 786 O O . ALA A 1 111 ? 6.675 -3.239 -2.868 1.00 96.12 111 ALA A O 1
ATOM 787 N N . THR A 1 112 ? 4.546 -3.883 -3.127 1.00 96.81 112 THR A N 1
ATOM 788 C CA . THR A 1 112 ? 4.824 -4.936 -4.096 1.00 96.81 112 THR A CA 1
ATOM 789 C C . THR A 1 112 ? 4.421 -4.443 -5.468 1.00 96.81 112 THR A C 1
ATOM 791 O O . THR A 1 112 ? 3.328 -3.902 -5.631 1.00 96.81 112 THR A O 1
ATOM 794 N N . VAL A 1 113 ? 5.303 -4.611 -6.448 1.00 96.94 113 VAL A N 1
ATOM 795 C CA . VAL A 1 113 ? 5.060 -4.229 -7.840 1.00 96.94 113 VAL A CA 1
ATOM 796 C C . VAL A 1 113 ? 5.251 -5.447 -8.727 1.00 96.94 113 VAL A C 1
ATOM 798 O O . VAL A 1 113 ? 6.235 -6.177 -8.593 1.00 96.94 113 VAL A O 1
ATOM 801 N N . VAL A 1 114 ? 4.289 -5.662 -9.621 1.00 96.88 114 VAL A N 1
ATOM 802 C CA . VAL A 1 114 ? 4.325 -6.691 -10.659 1.00 96.88 114 VAL A CA 1
ATOM 803 C C . VAL A 1 114 ? 4.579 -6.005 -11.993 1.00 96.88 114 VAL A C 1
ATOM 805 O O . VAL A 1 114 ? 3.749 -5.216 -12.444 1.00 96.88 114 VAL A O 1
ATOM 808 N N . ILE A 1 115 ? 5.723 -6.298 -12.605 1.00 95.88 115 ILE A N 1
ATOM 809 C CA . ILE A 1 115 ? 6.117 -5.810 -13.928 1.00 95.88 115 ILE A CA 1
ATOM 810 C C . ILE A 1 115 ? 5.879 -6.922 -14.957 1.00 95.88 115 ILE A C 1
ATOM 812 O O . ILE A 1 115 ? 6.349 -8.049 -14.782 1.00 95.88 115 ILE A O 1
ATOM 816 N N . SER A 1 116 ? 5.159 -6.592 -16.029 1.00 94.00 116 SER A N 1
ATOM 817 C CA . SER A 1 116 ? 4.898 -7.461 -17.185 1.00 94.00 116 SER A CA 1
ATOM 818 C C . SER A 1 116 ? 6.174 -7.829 -17.951 1.00 94.00 116 SER A C 1
ATOM 820 O O . SER A 1 116 ? 7.229 -7.217 -17.787 1.00 94.00 116 SER A O 1
ATOM 822 N N . ASN A 1 117 ? 6.064 -8.788 -18.872 1.00 89.50 117 ASN A N 1
ATOM 823 C CA . ASN A 1 117 ? 7.152 -9.164 -19.784 1.00 89.50 117 ASN A CA 1
ATOM 824 C C . ASN A 1 117 ? 7.583 -8.047 -20.759 1.00 89.50 117 ASN A C 1
ATOM 826 O O . ASN A 1 117 ? 8.657 -8.148 -21.343 1.00 89.50 117 ASN A O 1
ATOM 830 N N . VAL A 1 118 ? 6.778 -6.991 -20.915 1.00 86.62 118 VAL A N 1
ATOM 831 C CA . VAL A 1 118 ? 7.097 -5.802 -21.723 1.00 86.62 118 VAL A CA 1
ATOM 832 C C . VAL A 1 118 ? 7.599 -4.629 -20.871 1.00 86.62 118 VAL A C 1
ATOM 834 O O . VAL A 1 118 ? 7.713 -3.515 -21.369 1.00 86.62 118 VAL A O 1
ATOM 837 N N . GLY A 1 119 ? 7.908 -4.853 -19.589 1.00 88.06 119 GLY A N 1
ATOM 838 C CA . GLY A 1 119 ? 8.552 -3.847 -18.739 1.00 88.06 119 GLY A CA 1
ATOM 839 C C . GLY A 1 119 ? 7.619 -2.758 -18.202 1.00 88.06 119 GLY A C 1
ATOM 840 O O . GLY A 1 119 ? 8.101 -1.721 -17.755 1.00 88.06 119 GLY A O 1
ATOM 841 N N . VAL A 1 120 ? 6.298 -2.979 -18.219 1.00 91.19 120 VAL A N 1
ATOM 842 C CA . VAL A 1 120 ? 5.304 -2.055 -17.633 1.00 91.19 120 VAL A CA 1
ATOM 843 C C . VAL A 1 120 ? 4.649 -2.644 -16.380 1.00 91.19 120 VAL A C 1
ATOM 845 O O . VAL A 1 120 ? 4.457 -3.864 -16.329 1.00 91.19 120 VAL A O 1
ATOM 848 N N . PRO A 1 121 ? 4.277 -1.826 -15.376 1.00 94.69 121 PRO A N 1
ATOM 849 C CA . PRO A 1 121 ? 3.578 -2.315 -14.193 1.00 94.69 121 PRO A CA 1
ATOM 850 C C . PRO A 1 121 ? 2.155 -2.772 -14.528 1.00 94.69 121 PRO A C 1
ATOM 852 O O . PRO A 1 121 ? 1.406 -2.073 -15.207 1.00 94.69 121 PRO A O 1
ATOM 855 N N . GLU A 1 122 ? 1.765 -3.932 -14.006 1.00 95.50 122 GLU A N 1
ATOM 856 C CA . GLU A 1 122 ? 0.420 -4.501 -14.172 1.00 95.50 122 GLU A CA 1
ATOM 857 C C . GLU A 1 122 ? -0.418 -4.369 -12.904 1.00 95.50 122 GLU A C 1
ATOM 859 O O . GLU A 1 122 ? -1.613 -4.075 -12.962 1.00 95.50 122 GLU A O 1
ATOM 864 N N . LYS A 1 123 ? 0.205 -4.626 -11.750 1.00 96.12 123 LYS A N 1
ATOM 865 C CA . LYS A 1 123 ? -0.460 -4.705 -10.448 1.00 96.12 123 LYS A CA 1
ATOM 866 C C . LYS A 1 123 ? 0.475 -4.222 -9.356 1.00 96.12 123 LYS A C 1
ATOM 868 O O . LYS A 1 123 ? 1.687 -4.437 -9.426 1.00 96.12 123 LYS A O 1
ATOM 873 N N . THR A 1 124 ? -0.092 -3.620 -8.323 1.00 97.31 124 THR A N 1
ATOM 874 C CA . THR A 1 124 ? 0.638 -3.261 -7.111 1.00 97.31 124 THR A CA 1
ATOM 875 C C . THR A 1 124 ? -0.171 -3.577 -5.868 1.00 97.31 124 THR A C 1
ATOM 877 O O . THR A 1 124 ? -1.402 -3.542 -5.871 1.00 97.31 124 THR A O 1
ATOM 880 N N . ALA A 1 125 ? 0.539 -3.863 -4.784 1.00 97.56 125 ALA A N 1
ATOM 881 C CA . ALA A 1 125 ? -0.034 -3.956 -3.455 1.00 97.56 125 ALA A CA 1
ATOM 882 C C . ALA A 1 125 ? 0.768 -3.111 -2.475 1.00 97.56 125 ALA A C 1
ATOM 884 O O . ALA A 1 125 ? 1.956 -2.863 -2.679 1.00 97.56 125 ALA A O 1
ATOM 885 N N . TRP A 1 126 ? 0.118 -2.663 -1.408 1.00 97.44 126 TRP A N 1
ATOM 886 C CA . TRP A 1 126 ? 0.778 -1.919 -0.344 1.00 97.44 126 TRP A CA 1
ATOM 887 C C . TRP A 1 126 ? 0.263 -2.347 1.023 1.00 97.44 126 TRP A C 1
ATOM 889 O O . TRP A 1 126 ? -0.936 -2.550 1.209 1.00 97.44 126 TRP A O 1
ATOM 899 N N . ALA A 1 127 ? 1.166 -2.423 1.994 1.00 96.69 127 ALA A N 1
ATOM 900 C CA . ALA A 1 127 ? 0.840 -2.680 3.390 1.00 96.69 127 ALA A CA 1
ATOM 901 C C . ALA A 1 127 ? 1.771 -1.893 4.314 1.00 96.69 127 ALA A C 1
ATOM 903 O O . ALA A 1 127 ? 2.908 -1.585 3.949 1.00 96.69 127 ALA A O 1
ATOM 904 N N . LYS A 1 128 ? 1.327 -1.596 5.543 1.00 94.81 128 LYS A N 1
ATOM 905 C CA . LYS A 1 128 ? 2.182 -0.903 6.520 1.00 94.81 128 LYS A CA 1
ATOM 906 C C . LYS A 1 128 ? 3.354 -1.777 6.967 1.00 94.81 128 LYS A C 1
ATOM 908 O O . LYS A 1 128 ? 4.444 -1.264 7.192 1.00 94.81 128 LYS A O 1
ATOM 913 N N . THR A 1 129 ? 3.130 -3.080 7.102 1.00 92.25 129 THR A N 1
ATOM 914 C CA . THR A 1 129 ? 4.138 -4.076 7.486 1.00 92.25 129 THR A CA 1
ATOM 915 C C . THR A 1 129 ? 3.974 -5.339 6.638 1.00 92.25 129 THR A C 1
ATOM 917 O O . THR A 1 129 ? 2.957 -5.515 5.970 1.00 92.25 129 THR A O 1
ATOM 920 N N . ALA A 1 130 ? 4.966 -6.235 6.655 1.00 89.19 130 ALA A N 1
ATOM 921 C CA . ALA A 1 130 ? 4.935 -7.491 5.891 1.00 89.19 130 ALA A CA 1
ATOM 922 C C . ALA A 1 130 ? 3.765 -8.420 6.259 1.00 89.19 130 ALA A C 1
ATOM 924 O O . ALA A 1 130 ? 3.335 -9.220 5.435 1.00 89.19 130 ALA A O 1
ATOM 925 N N . SER A 1 131 ? 3.270 -8.309 7.492 1.00 90.00 131 SER A N 1
ATOM 926 C CA . SER A 1 131 ? 2.203 -9.146 8.051 1.00 90.00 131 SER A CA 1
ATOM 927 C C . SER A 1 131 ? 0.950 -8.336 8.391 1.00 90.00 131 SER A C 1
ATOM 929 O O . SER A 1 131 ? 0.142 -8.784 9.203 1.00 90.00 131 SER A O 1
ATOM 931 N N . ASP A 1 132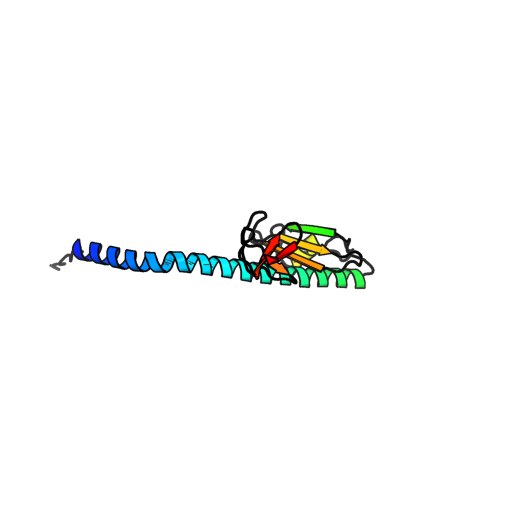 ? 0.800 -7.122 7.845 1.00 92.56 132 ASP A N 1
ATOM 932 C CA . ASP A 1 132 ? -0.408 -6.332 8.087 1.00 92.56 132 ASP A CA 1
ATOM 933 C C . ASP A 1 132 ? -1.618 -7.045 7.477 1.00 92.56 132 ASP A C 1
ATOM 935 O O . ASP A 1 132 ? -1.552 -7.606 6.383 1.00 92.56 132 ASP A O 1
ATOM 939 N N . LYS A 1 133 ? -2.742 -7.000 8.189 1.00 92.19 133 LYS A N 1
ATOM 940 C CA . LYS A 1 133 ? -4.005 -7.525 7.678 1.00 92.19 133 LYS A CA 1
ATOM 941 C C . LYS A 1 133 ? -4.643 -6.583 6.660 1.00 92.19 133 LYS A C 1
ATOM 943 O O . LYS A 1 133 ? -5.406 -7.026 5.812 1.00 92.19 133 LYS A O 1
ATOM 948 N N . TYR A 1 134 ? -4.345 -5.285 6.733 1.00 95.12 134 TYR A N 1
ATOM 949 C CA . TYR A 1 134 ? -4.866 -4.300 5.788 1.00 95.12 134 TYR A CA 1
ATOM 950 C C . TYR A 1 134 ? -3.888 -4.122 4.629 1.00 95.12 134 TYR A C 1
ATOM 952 O O . TYR A 1 134 ? -2.944 -3.334 4.705 1.00 95.12 134 TYR A O 1
ATOM 960 N N . VAL A 1 135 ? -4.131 -4.863 3.552 1.00 96.94 135 VAL A N 1
ATOM 961 C CA . VAL A 1 135 ? -3.355 -4.785 2.314 1.00 96.94 135 VAL A CA 1
ATOM 962 C C . VAL A 1 135 ? -4.212 -4.115 1.252 1.00 96.94 135 VAL A C 1
ATOM 964 O O . VAL A 1 135 ? -5.320 -4.558 0.970 1.00 96.94 135 VAL A O 1
ATOM 967 N N . GLY A 1 136 ? -3.701 -3.033 0.676 1.00 97.06 136 GLY A N 1
ATOM 968 C CA . GLY A 1 136 ? -4.334 -2.353 -0.444 1.00 97.06 136 GLY A CA 1
ATOM 969 C C . GLY A 1 136 ? -3.839 -2.897 -1.773 1.00 97.06 136 GLY A C 1
ATOM 970 O O . GLY A 1 136 ? -2.712 -3.386 -1.856 1.00 97.06 136 GLY A O 1
ATOM 971 N N . GLY A 1 137 ? -4.659 -2.767 -2.812 1.00 96.81 137 GLY A N 1
ATOM 972 C CA . GLY A 1 137 ? -4.338 -3.219 -4.163 1.00 96.81 137 GLY A CA 1
ATOM 973 C C . GLY A 1 137 ? -4.668 -2.189 -5.233 1.00 96.81 137 GLY A C 1
ATOM 974 O O . GLY A 1 137 ? -5.506 -1.305 -5.047 1.00 96.81 137 GLY A O 1
ATOM 975 N N . TYR A 1 138 ? -3.987 -2.311 -6.366 1.00 97.12 138 TYR A N 1
ATOM 976 C CA . TYR A 1 138 ? -4.297 -1.612 -7.605 1.00 97.12 138 TYR A CA 1
ATOM 977 C C . TYR A 1 138 ? -3.939 -2.524 -8.798 1.00 97.12 138 TYR A C 1
ATOM 979 O O . TYR A 1 138 ? -2.920 -3.214 -8.732 1.00 97.12 138 TYR A O 1
ATOM 987 N N . PRO A 1 139 ? -4.736 -2.575 -9.887 1.00 95.94 139 PRO A N 1
ATOM 988 C CA . PRO A 1 139 ? -5.910 -1.743 -10.191 1.00 95.94 139 PRO A CA 1
ATOM 989 C C . PRO A 1 139 ? -7.177 -2.112 -9.414 1.00 95.94 139 PRO A C 1
ATOM 991 O O . PRO A 1 139 ? -8.082 -1.289 -9.298 1.00 95.94 139 PRO A O 1
ATOM 994 N N . VAL A 1 140 ? -7.243 -3.322 -8.860 1.00 95.75 140 VAL A N 1
ATOM 995 C CA . VAL A 1 140 ? -8.379 -3.767 -8.048 1.00 95.75 140 VAL A CA 1
ATOM 996 C C . VAL A 1 140 ? -8.116 -3.410 -6.588 1.00 95.75 140 VAL A C 1
ATOM 998 O O . VAL A 1 140 ? -7.163 -3.907 -5.988 1.00 95.75 140 VAL A O 1
ATOM 1001 N N . ALA A 1 141 ? -8.954 -2.537 -6.033 1.00 95.19 141 ALA A N 1
ATOM 1002 C CA . ALA A 1 141 ? -8.874 -2.129 -4.636 1.00 95.19 141 ALA A CA 1
ATOM 1003 C C . ALA A 1 141 ? -9.386 -3.238 -3.706 1.00 95.19 141 ALA A C 1
ATOM 1005 O O . ALA A 1 141 ? -10.402 -3.874 -3.986 1.00 95.19 141 ALA A O 1
ATOM 1006 N N . ALA A 1 142 ? -8.714 -3.426 -2.572 1.00 94.94 142 ALA A N 1
ATOM 1007 C CA . ALA A 1 142 ? -9.208 -4.296 -1.513 1.00 94.94 142 ALA A CA 1
ATOM 1008 C C . ALA A 1 142 ? -10.415 -3.644 -0.823 1.00 94.94 142 ALA A C 1
ATOM 1010 O O . ALA A 1 142 ? -10.386 -2.449 -0.516 1.00 94.94 142 ALA A O 1
ATOM 1011 N N . THR A 1 143 ? -11.460 -4.422 -0.554 1.00 93.69 143 THR A N 1
ATOM 1012 C CA . THR A 1 143 ? -12.653 -3.975 0.186 1.00 93.69 143 THR A CA 1
ATOM 1013 C C . THR A 1 143 ? -12.705 -4.540 1.602 1.00 93.69 143 THR A C 1
ATOM 1015 O O . THR A 1 143 ? -13.415 -3.989 2.441 1.00 93.69 143 THR A O 1
ATOM 1018 N N . VAL A 1 144 ? -11.918 -5.585 1.874 1.00 93.81 144 VAL A N 1
ATOM 1019 C CA . VAL A 1 144 ? -11.778 -6.225 3.184 1.00 93.81 144 VAL A CA 1
ATOM 1020 C C . VAL A 1 144 ? -10.307 -6.510 3.508 1.00 93.81 144 VAL A C 1
ATOM 1022 O O . VAL A 1 144 ? -9.431 -6.420 2.646 1.00 93.81 144 VAL A O 1
ATOM 1025 N N . ASP A 1 145 ? -10.022 -6.809 4.777 1.00 92.50 145 ASP A N 1
ATOM 1026 C CA . ASP A 1 145 ? -8.710 -7.287 5.208 1.00 92.50 145 ASP A CA 1
ATOM 1027 C C . ASP A 1 145 ? -8.369 -8.675 4.627 1.00 92.50 145 ASP A C 1
ATOM 1029 O O . ASP A 1 145 ? -9.204 -9.354 4.031 1.00 92.50 145 ASP A O 1
ATOM 1033 N N . THR A 1 146 ? -7.116 -9.105 4.764 1.00 89.62 146 THR A N 1
ATOM 1034 C CA . THR A 1 146 ? -6.605 -10.336 4.136 1.00 89.62 146 THR A CA 1
ATOM 1035 C C . THR A 1 146 ? -7.317 -11.620 4.562 1.00 89.62 146 THR A C 1
ATOM 1037 O O . THR A 1 146 ? -7.232 -12.610 3.838 1.00 89.62 146 THR A O 1
ATOM 1040 N N . ASN A 1 147 ? -8.019 -11.613 5.698 1.00 85.88 147 ASN A N 1
ATOM 1041 C CA . ASN A 1 147 ? -8.784 -12.756 6.201 1.00 85.88 147 ASN A CA 1
ATOM 1042 C C . ASN A 1 147 ? -10.287 -12.634 5.901 1.00 85.88 147 ASN A C 1
ATOM 1044 O O . ASN A 1 147 ? -11.060 -13.523 6.264 1.00 85.88 147 ASN A O 1
ATOM 1048 N N . GLY A 1 148 ? -10.707 -11.538 5.269 1.00 83.56 148 GLY A N 1
ATOM 1049 C CA . GLY A 1 148 ? -12.069 -11.337 4.811 1.00 83.56 148 GLY A CA 1
ATOM 1050 C C . GLY A 1 148 ? -12.486 -12.403 3.813 1.00 83.56 148 GLY A C 1
ATOM 1051 O O . GLY A 1 148 ? -11.767 -12.689 2.858 1.00 83.56 148 GLY A O 1
ATOM 1052 N N . THR A 1 149 ? -13.649 -12.993 4.061 1.00 82.88 149 THR A N 1
ATOM 1053 C CA . THR A 1 149 ? -14.218 -14.091 3.264 1.00 82.88 149 THR A CA 1
ATOM 1054 C C . THR A 1 149 ? -15.692 -13.858 2.945 1.00 82.88 149 THR A C 1
ATOM 1056 O O . THR A 1 149 ? -16.374 -14.770 2.482 1.00 82.88 149 THR A O 1
ATOM 1059 N N . ALA A 1 150 ? -16.223 -12.658 3.216 1.00 86.75 150 ALA A N 1
ATOM 1060 C CA . ALA A 1 150 ? -17.612 -12.373 2.895 1.00 86.75 150 ALA A CA 1
ATOM 1061 C C . ALA A 1 150 ? -17.787 -12.256 1.376 1.00 86.75 150 ALA A C 1
ATOM 1063 O O . ALA A 1 150 ? -16.943 -11.698 0.674 1.00 86.75 150 ALA A O 1
ATOM 1064 N N . SER A 1 151 ? -18.901 -12.788 0.877 1.00 86.88 151 SER A N 1
ATOM 1065 C CA . SER A 1 151 ? -19.165 -12.813 -0.558 1.00 86.88 151 SER A CA 1
ATOM 1066 C C . SER A 1 151 ? -19.325 -11.399 -1.124 1.00 86.88 151 SER A C 1
ATOM 1068 O O . SER A 1 151 ? -20.001 -10.553 -0.535 1.00 86.88 151 SER A O 1
ATOM 1070 N N . GLY A 1 152 ? -18.699 -11.148 -2.270 1.00 89.12 152 GLY A N 1
ATOM 1071 C CA . GLY A 1 152 ? -18.622 -9.847 -2.926 1.00 89.12 152 GLY A CA 1
ATOM 1072 C C . GLY A 1 152 ? -17.486 -8.957 -2.420 1.00 89.12 152 GLY A C 1
ATOM 1073 O O . GLY A 1 152 ? -17.270 -7.884 -2.985 1.00 89.12 152 GLY A O 1
ATOM 1074 N N . GLU A 1 153 ? -16.737 -9.379 -1.397 1.00 92.38 153 GLU A N 1
ATOM 1075 C CA . GLU A 1 153 ? -15.570 -8.647 -0.913 1.00 92.38 153 GLU A CA 1
ATOM 1076 C C . GLU A 1 153 ? -14.284 -9.118 -1.588 1.00 92.38 153 GLU A C 1
ATOM 1078 O O . GLU A 1 153 ? -14.114 -10.285 -1.935 1.00 92.38 153 GLU A O 1
ATOM 1083 N N . THR A 1 154 ? -13.353 -8.185 -1.772 1.00 94.44 154 THR A N 1
ATOM 1084 C CA . THR A 1 154 ? -12.053 -8.434 -2.388 1.00 94.44 154 THR A CA 1
ATOM 1085 C C . THR A 1 154 ? -10.936 -8.248 -1.373 1.00 94.44 154 THR A C 1
ATOM 1087 O O . THR A 1 154 ? -10.798 -7.166 -0.795 1.00 94.44 154 THR A O 1
ATOM 1090 N N . SER A 1 155 ? -10.111 -9.278 -1.194 1.00 94.31 155 SER A N 1
ATOM 1091 C CA . SER A 1 155 ? -8.865 -9.214 -0.429 1.00 94.31 155 SER A CA 1
ATOM 1092 C C . SER A 1 155 ? -7.655 -9.244 -1.366 1.00 94.31 155 SER A C 1
ATOM 1094 O O . SER A 1 155 ? -7.740 -9.718 -2.499 1.00 94.31 155 SER A O 1
ATOM 1096 N N . VAL A 1 156 ? -6.522 -8.690 -0.925 1.00 95.75 156 VAL A N 1
ATOM 1097 C CA . VAL A 1 156 ? -5.292 -8.600 -1.729 1.00 95.75 156 VAL A CA 1
ATOM 1098 C C . VAL A 1 156 ? -4.131 -9.222 -0.970 1.00 95.75 156 VAL A C 1
ATOM 1100 O O . VAL A 1 156 ? -3.923 -8.939 0.207 1.00 95.75 156 VAL A O 1
ATOM 1103 N N . VAL A 1 157 ? -3.343 -10.053 -1.647 1.00 94.31 157 VAL A N 1
ATOM 1104 C CA . VAL A 1 157 ? -2.134 -10.656 -1.075 1.00 94.31 157 VAL A CA 1
ATOM 1105 C C . VAL A 1 157 ? -0.936 -9.760 -1.365 1.00 94.31 157 VAL A C 1
ATOM 1107 O O . VAL A 1 157 ? -0.627 -9.503 -2.527 1.00 94.31 157 VAL A O 1
ATOM 1110 N N . LEU A 1 158 ? -0.230 -9.314 -0.320 1.00 94.94 158 LEU A N 1
ATOM 1111 C CA . LEU A 1 158 ? 0.905 -8.396 -0.467 1.00 94.94 158 LEU A CA 1
ATOM 1112 C C . LEU A 1 158 ? 1.979 -8.965 -1.404 1.00 94.94 158 LEU A C 1
ATOM 1114 O O . LEU A 1 158 ? 2.322 -8.320 -2.381 1.00 94.94 158 LEU A O 1
ATOM 1118 N N . SER A 1 159 ? 2.458 -10.189 -1.158 1.00 92.56 159 SER A N 1
ATOM 1119 C CA . SER A 1 159 ? 3.608 -10.774 -1.869 1.00 92.56 159 SER A CA 1
ATOM 1120 C C . SER A 1 159 ? 3.409 -10.974 -3.372 1.00 92.56 159 SER A C 1
ATOM 1122 O O . SER A 1 159 ? 4.394 -11.056 -4.101 1.00 92.56 159 SER A O 1
ATOM 1124 N N . THR A 1 160 ? 2.163 -11.054 -3.840 1.00 91.81 160 THR A N 1
ATOM 1125 C CA . THR A 1 160 ? 1.829 -11.300 -5.250 1.00 91.81 160 THR A CA 1
ATOM 1126 C C . THR A 1 160 ? 1.064 -10.151 -5.900 1.00 91.81 160 THR A C 1
ATOM 1128 O O . THR A 1 160 ? 0.897 -10.147 -7.117 1.00 91.81 160 THR A O 1
ATOM 1131 N N . ALA A 1 161 ? 0.567 -9.199 -5.105 1.00 94.25 161 ALA A N 1
ATOM 1132 C CA . ALA A 1 161 ? -0.407 -8.190 -5.515 1.00 94.25 161 ALA A CA 1
ATOM 1133 C C . ALA A 1 161 ? -1.654 -8.767 -6.221 1.00 94.25 161 ALA A C 1
ATOM 1135 O O . ALA A 1 161 ? -2.288 -8.100 -7.041 1.00 94.25 161 ALA A O 1
ATOM 1136 N N . VAL A 1 162 ? -2.010 -10.021 -5.922 1.00 94.00 162 VAL A N 1
ATOM 1137 C CA . VAL A 1 162 ? -3.207 -10.669 -6.470 1.00 94.00 162 VAL A CA 1
ATOM 1138 C C . VAL A 1 162 ? -4.413 -10.294 -5.621 1.00 94.00 162 VAL A C 1
ATOM 1140 O O . VAL A 1 162 ? -4.386 -10.446 -4.400 1.00 94.00 162 VAL A O 1
ATOM 1143 N N . ALA A 1 163 ? -5.462 -9.820 -6.291 1.00 93.25 163 ALA A N 1
ATOM 1144 C CA . ALA A 1 163 ? -6.773 -9.584 -5.710 1.00 93.25 163 ALA A CA 1
ATOM 1145 C C . ALA A 1 163 ? -7.661 -10.824 -5.892 1.00 93.25 163 ALA A C 1
ATOM 1147 O O . ALA A 1 163 ? -7.744 -11.356 -7.002 1.00 93.25 163 ALA A O 1
ATOM 1148 N N . THR A 1 164 ? -8.333 -11.248 -4.824 1.00 93.50 164 THR A N 1
ATOM 1149 C CA . THR A 1 164 ? -9.273 -12.374 -4.812 1.00 93.50 164 THR A CA 1
ATOM 1150 C C . THR A 1 164 ? -10.618 -11.886 -4.300 1.00 93.50 164 THR A C 1
ATOM 1152 O O . THR A 1 164 ? -10.698 -11.366 -3.188 1.00 93.50 164 THR A O 1
ATOM 1155 N N . THR A 1 165 ? -11.662 -12.052 -5.109 1.00 91.94 165 THR A N 1
ATOM 1156 C CA . THR A 1 165 ? -13.051 -11.786 -4.714 1.00 91.94 165 THR A CA 1
ATOM 1157 C C . THR A 1 165 ? -13.698 -13.088 -4.248 1.00 91.94 165 THR A C 1
ATOM 1159 O O . THR A 1 165 ? -13.562 -14.103 -4.935 1.00 91.94 165 THR A O 1
ATOM 1162 N N . HIS A 1 166 ? -14.359 -13.056 -3.089 1.00 87.25 166 HIS A N 1
ATOM 1163 C CA . HIS A 1 166 ? -15.032 -14.210 -2.469 1.00 87.25 166 HIS A CA 1
ATOM 1164 C C . HIS A 1 166 ? -16.532 -14.238 -2.759 1.00 87.25 166 HIS A C 1
ATOM 1166 O O . HIS A 1 166 ? -17.094 -13.187 -3.140 1.00 87.25 166 HIS A O 1
#

Foldseek 3Di:
DDDPPPPDDDPVNVVVVVVVVVVVCVVPVVVVVVVVLQVQLVVFQVVQVQLQVQQQVLQVLLVVVVAAADFDKDKAALQPDAAQDDDDSRNPGSNVSSNHSVGRHNQAWMKIFGADPRRHTDKMKTDSYQPDQRIAIPPDGFPGGQPDDDAQGWYAHHRHSDIDGD

pLDDT: mean 90.81, std 7.58, range [50.69, 97.56]

Sequence (166 aa):
MRNSKMKGFTLIELIVVIAIIGVLAAILVPSMIGYVGQSKLSTANSNAKLAFTNSATYCTNCEVAGYTVASGTSTYNLASGSAGQNYSKDGSHLSEALVSLMGGSATSGQATVVISNVGVPEKTAWAKTASDKYVGGYPVAATVDTNGTASGETSVVLSTAVATTH

Radius of gyration: 24.09 Å; chains: 1; bounding box: 43×49×82 Å